Protein AF-A0A559JTB4-F1 (afdb_monomer_lite)

Sequence (120 aa):
MRRVGLIGAYISLLGVCSYLGATLSKYIVGYEVELFYPVGALLIGIGMLMLGIAVFVARWMTGWRRMAPLFVGLYYVAMIPFQIVFFIIPDGEPSPILLGFWSVAWILMGYAIWSSASRS

Organism: NCBI:txid1289167

Structure (mmCIF, N/CA/C/O backbone):
data_AF-A0A559JTB4-F1
#
_entry.id   AF-A0A559JTB4-F1
#
loop_
_atom_site.group_PDB
_atom_site.id
_atom_site.type_symbol
_atom_site.label_atom_id
_atom_site.label_alt_id
_atom_site.label_comp_id
_atom_site.label_asym_id
_atom_site.label_entity_id
_atom_site.label_seq_id
_atom_site.pdbx_PDB_ins_code
_atom_site.Cartn_x
_atom_site.Cartn_y
_atom_site.Cartn_z
_atom_site.occupancy
_atom_site.B_iso_or_equiv
_atom_site.auth_seq_id
_atom_site.auth_comp_id
_atom_site.auth_asym_id
_atom_site.auth_atom_id
_atom_site.pdbx_PDB_model_num
ATOM 1 N N . MET A 1 1 ? -11.709 12.548 9.512 1.00 87.38 1 MET A N 1
ATOM 2 C CA . MET A 1 1 ? -11.072 11.313 8.993 1.00 87.38 1 MET A CA 1
ATOM 3 C C . MET A 1 1 ? -11.633 10.833 7.658 1.00 87.38 1 MET A C 1
ATOM 5 O O . MET A 1 1 ? -10.836 10.541 6.780 1.00 87.38 1 MET A O 1
ATOM 9 N N . ARG A 1 2 ? -12.957 10.840 7.427 1.00 88.06 2 ARG A N 1
ATOM 10 C CA . ARG A 1 2 ? -13.553 10.414 6.139 1.00 88.06 2 ARG A CA 1
ATOM 11 C C . ARG A 1 2 ? -12.961 11.096 4.889 1.00 88.06 2 ARG A C 1
ATOM 13 O O . ARG A 1 2 ? -12.640 10.407 3.931 1.00 88.06 2 ARG A O 1
ATOM 20 N N . ARG A 1 3 ? -12.772 12.425 4.908 1.00 92.38 3 ARG A N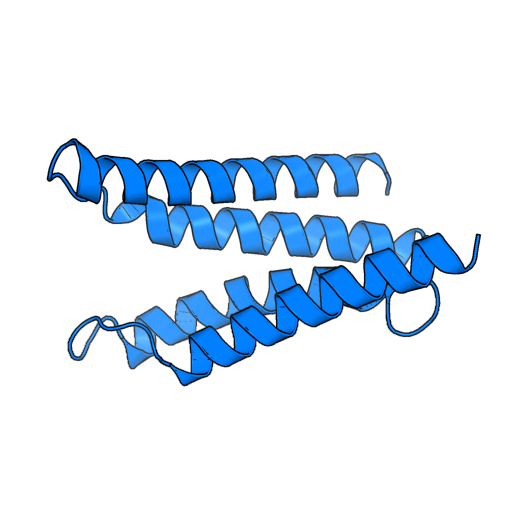 1
ATOM 21 C CA . ARG A 1 3 ? -12.160 13.171 3.784 1.00 92.38 3 ARG A CA 1
ATOM 22 C C . ARG A 1 3 ? -10.712 12.747 3.507 1.00 92.38 3 ARG A C 1
ATOM 24 O O . ARG A 1 3 ? -10.358 12.561 2.354 1.00 92.38 3 ARG A O 1
ATOM 31 N N . VAL A 1 4 ? -9.910 12.542 4.556 1.00 92.56 4 VAL A N 1
ATOM 32 C CA . VAL A 1 4 ? -8.510 12.090 4.440 1.00 92.56 4 VAL A CA 1
ATOM 33 C C . VAL A 1 4 ? -8.439 10.705 3.801 1.00 92.56 4 VAL A C 1
ATOM 35 O O . VAL A 1 4 ? -7.646 10.501 2.890 1.00 92.56 4 VAL A O 1
ATOM 38 N N . GLY A 1 5 ? -9.313 9.785 4.222 1.00 92.00 5 GLY A N 1
ATOM 39 C CA . GLY A 1 5 ? -9.391 8.451 3.626 1.00 92.00 5 GLY A CA 1
ATOM 40 C C . GLY A 1 5 ? -9.770 8.483 2.144 1.00 92.00 5 GLY A C 1
ATOM 41 O O . GLY A 1 5 ? -9.144 7.798 1.345 1.00 92.00 5 GLY A O 1
ATOM 42 N N . LEU A 1 6 ? -10.737 9.325 1.760 1.00 94.69 6 LEU A N 1
ATOM 43 C CA . LEU A 1 6 ? -11.122 9.499 0.352 1.00 94.69 6 LEU A CA 1
ATOM 44 C C . LEU A 1 6 ? -9.987 10.082 -0.495 1.00 94.69 6 LEU A C 1
ATOM 46 O O . LEU A 1 6 ? -9.715 9.571 -1.574 1.00 94.69 6 LEU A O 1
ATOM 50 N N . ILE A 1 7 ? -9.306 11.119 -0.000 1.00 96.56 7 ILE A N 1
ATOM 51 C CA . ILE A 1 7 ? -8.140 11.695 -0.682 1.00 96.56 7 ILE A CA 1
ATOM 52 C C . ILE A 1 7 ? -7.057 10.627 -0.855 1.00 96.56 7 ILE A C 1
ATOM 54 O O . ILE A 1 7 ? -6.555 10.453 -1.960 1.00 96.56 7 ILE A O 1
ATOM 58 N N . GLY A 1 8 ? -6.752 9.869 0.204 1.00 94.88 8 GLY A N 1
ATOM 59 C CA . GLY A 1 8 ? -5.797 8.764 0.144 1.00 94.88 8 GLY A CA 1
ATOM 60 C C . GLY A 1 8 ? -6.163 7.731 -0.924 1.00 94.88 8 GLY A C 1
ATOM 61 O O . GLY A 1 8 ? -5.325 7.382 -1.747 1.00 94.88 8 GLY A O 1
ATOM 62 N N . ALA A 1 9 ? -7.433 7.322 -0.987 1.00 94.56 9 ALA A N 1
ATOM 63 C CA . ALA A 1 9 ? -7.918 6.392 -2.004 1.00 94.56 9 ALA A CA 1
ATOM 64 C C . ALA A 1 9 ? -7.756 6.931 -3.438 1.00 94.56 9 ALA A C 1
ATOM 66 O O . ALA A 1 9 ? -7.316 6.192 -4.316 1.00 94.56 9 ALA A O 1
ATOM 67 N N . TYR A 1 10 ? -8.056 8.213 -3.681 1.00 97.44 10 TYR A N 1
ATOM 68 C CA . TYR A 1 10 ? -7.853 8.826 -5.000 1.00 97.44 10 TYR A CA 1
ATOM 69 C C . TYR A 1 10 ? -6.375 8.913 -5.384 1.00 97.44 10 TYR A C 1
ATOM 71 O O . TYR A 1 10 ? -6.030 8.624 -6.526 1.00 97.44 10 TYR A O 1
ATOM 79 N N . ILE A 1 11 ? -5.494 9.257 -4.442 1.00 96.62 11 ILE A N 1
ATOM 80 C CA . ILE A 1 11 ? -4.044 9.268 -4.676 1.00 96.62 11 ILE A CA 1
ATOM 81 C C . ILE A 1 11 ? -3.561 7.855 -5.029 1.00 96.62 11 ILE A C 1
ATOM 83 O O . ILE A 1 11 ? -2.840 7.682 -6.010 1.00 96.62 11 ILE A O 1
ATOM 87 N N . SER A 1 12 ? -4.006 6.831 -4.295 1.00 94.94 12 SER A N 1
ATOM 88 C CA . SER A 1 12 ? -3.669 5.442 -4.618 1.00 94.94 12 SER A CA 1
ATOM 89 C C . SER A 1 12 ? -4.176 5.028 -5.997 1.00 94.94 12 SER A C 1
ATOM 91 O O . SER A 1 12 ? -3.444 4.372 -6.735 1.00 94.94 12 SER A O 1
ATOM 93 N N . LEU A 1 13 ? -5.389 5.440 -6.374 1.00 96.12 13 LEU A N 1
ATOM 94 C CA . LEU A 1 13 ? -5.952 5.166 -7.696 1.00 96.12 13 LEU A CA 1
ATOM 95 C C . LEU A 1 13 ? -5.120 5.810 -8.812 1.00 96.12 13 LEU A C 1
ATOM 97 O O . LEU A 1 13 ? -4.820 5.147 -9.800 1.00 96.12 13 LEU A O 1
ATOM 101 N N . LEU A 1 14 ? -4.691 7.063 -8.638 1.00 96.62 14 LEU A N 1
ATOM 102 C CA . LEU A 1 14 ? -3.778 7.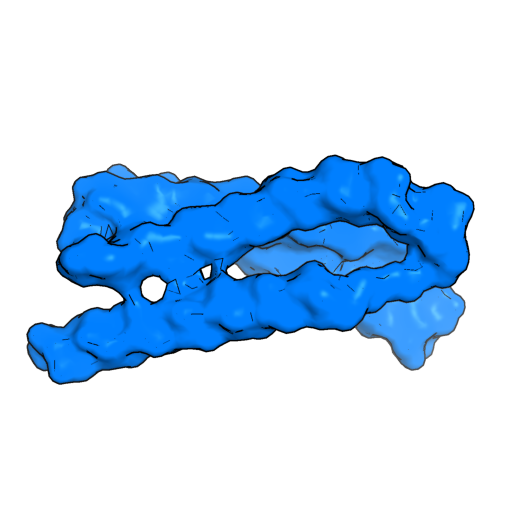723 -9.577 1.00 96.62 14 LEU A CA 1
ATOM 103 C C . LEU A 1 14 ? -2.463 6.950 -9.720 1.00 96.62 14 LEU A C 1
ATOM 105 O O . LEU A 1 14 ? -1.963 6.788 -10.832 1.00 96.62 14 LEU A O 1
ATOM 109 N N . GLY A 1 15 ? -1.933 6.417 -8.618 1.00 94.25 15 GLY A N 1
ATOM 110 C CA . GLY A 1 15 ? -0.742 5.574 -8.653 1.00 94.25 15 GLY A CA 1
ATOM 111 C C . GLY A 1 15 ? -0.939 4.270 -9.433 1.00 94.25 15 GLY A C 1
ATOM 112 O O . GLY A 1 15 ? -0.070 3.889 -10.217 1.00 94.25 15 GLY A O 1
ATOM 113 N N . VAL A 1 16 ? -2.101 3.622 -9.298 1.00 92.88 16 VAL A N 1
ATOM 114 C CA . VAL A 1 16 ? -2.467 2.444 -10.108 1.00 92.88 16 VAL A CA 1
ATOM 115 C C . VAL A 1 16 ? -2.575 2.809 -11.588 1.00 92.88 16 VAL A C 1
ATOM 117 O O . VAL A 1 16 ? -2.025 2.101 -12.430 1.00 92.88 16 VAL A O 1
ATOM 120 N N . CYS A 1 17 ? -3.221 3.928 -11.921 1.00 95.38 17 CYS A N 1
ATOM 121 C CA . CYS A 1 17 ? -3.300 4.413 -13.299 1.00 95.38 17 CYS A CA 1
ATOM 122 C C . CYS A 1 17 ? -1.912 4.695 -13.892 1.00 95.38 17 CYS A C 1
ATOM 124 O O . CYS A 1 17 ? -1.686 4.393 -15.059 1.00 95.38 17 CYS A O 1
ATOM 126 N N . SER A 1 18 ? -0.972 5.211 -13.094 1.00 92.88 18 SER A N 1
ATOM 127 C CA . SER A 1 18 ? 0.426 5.401 -13.503 1.00 92.88 18 SER A CA 1
ATOM 128 C C . SER A 1 18 ? 1.096 4.068 -13.862 1.00 92.88 18 SER A C 1
ATOM 130 O O . SER A 1 18 ? 1.654 3.935 -14.950 1.00 92.88 18 SER A O 1
ATOM 132 N N . TYR A 1 19 ? 0.965 3.046 -13.005 1.00 88.00 19 TYR A N 1
ATOM 133 C CA . TYR A 1 19 ? 1.467 1.687 -13.272 1.00 88.00 19 TYR A CA 1
ATOM 134 C C . TYR A 1 19 ? 0.876 1.082 -14.547 1.00 88.00 19 TYR A C 1
ATOM 136 O O . TYR A 1 19 ? 1.599 0.526 -15.377 1.00 88.00 19 TYR A O 1
ATOM 144 N N . LEU A 1 20 ? -0.444 1.197 -14.708 1.00 91.19 20 LEU A N 1
ATOM 145 C CA . LEU A 1 20 ? -1.141 0.713 -15.895 1.00 91.19 20 LEU A CA 1
ATOM 146 C C . LEU A 1 20 ? -0.671 1.456 -17.144 1.00 91.19 20 LEU A C 1
ATOM 148 O O . LEU A 1 20 ? -0.389 0.814 -18.147 1.00 91.19 20 LEU A O 1
ATOM 152 N N . GLY A 1 21 ? -0.513 2.778 -17.077 1.00 90.88 21 GLY A N 1
ATOM 153 C CA . GLY A 1 21 ? 0.018 3.582 -18.175 1.00 90.88 21 GLY A CA 1
ATOM 154 C C . GLY A 1 21 ? 1.415 3.134 -18.605 1.00 90.88 21 GLY A C 1
ATOM 155 O O . GLY A 1 21 ? 1.643 2.924 -19.794 1.00 90.88 21 GLY A O 1
ATOM 156 N N . ALA A 1 22 ? 2.321 2.905 -17.649 1.00 87.94 22 ALA A N 1
ATOM 157 C CA . ALA A 1 22 ? 3.669 2.399 -17.924 1.00 87.94 22 ALA A CA 1
ATOM 158 C C . ALA A 1 22 ? 3.634 1.025 -18.611 1.00 87.94 22 ALA A C 1
ATOM 160 O O . ALA A 1 22 ? 4.290 0.803 -19.629 1.00 87.94 22 ALA A O 1
ATOM 161 N N . THR A 1 23 ? 2.810 0.125 -18.071 1.00 88.00 23 THR A N 1
ATOM 162 C CA . THR A 1 23 ? 2.655 -1.250 -18.558 1.00 88.00 23 THR A CA 1
ATOM 163 C C . THR A 1 23 ? 2.085 -1.261 -19.976 1.00 88.00 23 THR A C 1
ATOM 165 O O . THR A 1 23 ? 2.648 -1.881 -20.875 1.00 88.00 23 THR A O 1
ATOM 168 N N . LEU A 1 24 ? 0.990 -0.535 -20.205 1.00 91.56 24 LEU A N 1
ATOM 169 C CA . LEU A 1 24 ? 0.344 -0.446 -21.512 1.00 91.56 24 LEU A CA 1
ATOM 170 C C . LEU A 1 24 ? 1.266 0.213 -22.541 1.00 91.56 24 LEU A C 1
ATOM 172 O O . LEU A 1 24 ? 1.358 -0.281 -23.658 1.00 91.56 24 LEU A O 1
ATOM 176 N N . SER A 1 25 ? 2.000 1.266 -22.173 1.00 90.38 25 SER A N 1
ATOM 177 C CA . SER A 1 25 ? 2.981 1.892 -23.067 1.00 90.38 25 SER A CA 1
ATOM 178 C C . SER A 1 25 ? 4.063 0.898 -23.500 1.00 90.38 25 SER A C 1
ATOM 180 O O . SER A 1 25 ? 4.347 0.773 -24.692 1.00 90.38 25 SER A O 1
ATOM 182 N N . LYS A 1 26 ? 4.605 0.119 -22.555 1.00 88.75 26 LYS A N 1
ATOM 183 C CA . LYS A 1 26 ? 5.629 -0.891 -22.844 1.00 88.75 26 LYS A CA 1
ATOM 184 C C . LYS A 1 26 ? 5.119 -1.972 -23.796 1.00 88.75 26 LYS A C 1
ATOM 186 O O . LYS A 1 26 ? 5.781 -2.265 -24.785 1.00 88.75 26 LYS A O 1
ATOM 191 N N . TYR A 1 27 ? 3.949 -2.547 -23.520 1.00 90.62 27 TYR A N 1
ATOM 192 C CA . TYR A 1 27 ? 3.453 -3.708 -24.269 1.00 90.62 27 TYR A CA 1
ATOM 193 C C . TYR A 1 27 ? 2.679 -3.368 -25.548 1.00 90.62 27 TYR A C 1
ATOM 195 O O . TYR A 1 27 ? 2.653 -4.186 -26.462 1.00 90.62 27 TYR A O 1
ATOM 203 N N . ILE A 1 28 ? 2.041 -2.197 -25.629 1.00 92.94 28 ILE A N 1
ATOM 204 C CA . ILE A 1 28 ? 1.233 -1.797 -26.795 1.00 92.94 28 ILE A CA 1
ATOM 205 C C . ILE A 1 28 ? 2.039 -0.911 -27.742 1.00 92.94 28 ILE A C 1
ATOM 207 O O . ILE A 1 28 ? 1.995 -1.106 -28.953 1.00 92.94 28 ILE A O 1
ATOM 211 N N . VAL A 1 29 ? 2.755 0.075 -27.197 1.00 91.31 29 VAL A N 1
ATOM 212 C CA . VAL A 1 29 ? 3.482 1.080 -27.991 1.00 91.31 29 VAL A CA 1
ATOM 213 C C . VAL A 1 29 ? 4.942 0.670 -28.206 1.00 91.31 29 VAL A C 1
ATOM 215 O O . VAL A 1 29 ? 5.579 1.142 -29.143 1.00 91.31 29 VAL A O 1
ATOM 218 N N . GLY A 1 30 ? 5.481 -0.218 -27.365 1.00 89.12 30 GLY A N 1
ATOM 219 C CA . GLY A 1 30 ? 6.900 -0.581 -27.385 1.00 89.12 30 GLY A CA 1
ATOM 220 C C . GLY A 1 30 ? 7.803 0.492 -26.770 1.00 89.12 30 GLY A C 1
ATOM 221 O O . GLY A 1 30 ? 9.009 0.476 -26.996 1.00 89.12 30 GLY A O 1
ATOM 222 N N . TYR A 1 31 ? 7.231 1.434 -26.010 1.00 84.12 31 TYR A N 1
ATOM 223 C CA . TYR A 1 31 ? 7.961 2.517 -25.353 1.00 84.12 31 TYR A CA 1
ATOM 224 C C . TYR A 1 31 ? 7.792 2.433 -23.838 1.00 84.12 31 TYR A C 1
ATOM 226 O O . TYR A 1 31 ? 6.670 2.418 -23.330 1.00 84.12 31 TYR A O 1
ATOM 234 N N . GLU A 1 32 ? 8.899 2.396 -23.102 1.00 79.50 32 GLU A N 1
ATOM 235 C CA . GLU A 1 32 ? 8.881 2.307 -21.645 1.00 79.50 32 GLU A CA 1
ATOM 236 C C . GLU A 1 32 ? 8.958 3.701 -21.013 1.00 79.50 32 GLU A C 1
ATOM 238 O O . GLU A 1 32 ? 9.950 4.413 -21.137 1.00 79.50 32 GLU A O 1
ATOM 243 N N . VAL A 1 33 ? 7.890 4.097 -20.314 1.00 84.69 33 VAL A N 1
ATOM 244 C CA . VAL A 1 33 ? 7.864 5.345 -19.539 1.00 84.69 33 VAL A CA 1
ATOM 245 C C . VAL A 1 33 ? 8.405 5.055 -18.140 1.00 84.69 33 VAL A C 1
ATOM 247 O O . VAL A 1 33 ? 7.643 4.885 -17.189 1.00 84.69 33 VAL A O 1
ATOM 250 N N . GLU A 1 34 ? 9.729 4.964 -18.017 1.00 78.62 34 GLU A N 1
ATOM 251 C CA . GLU A 1 34 ? 10.420 4.485 -16.806 1.00 78.62 34 GLU A CA 1
ATOM 252 C C . GLU A 1 34 ? 9.979 5.197 -15.518 1.00 78.62 34 GLU A C 1
ATOM 254 O O . GLU A 1 34 ? 9.825 4.565 -14.475 1.00 78.62 34 GLU A O 1
ATOM 259 N N . LEU A 1 35 ? 9.687 6.501 -15.591 1.00 84.00 35 LEU A N 1
ATOM 260 C CA . LEU A 1 35 ? 9.266 7.313 -14.443 1.00 84.00 35 LEU A CA 1
ATOM 261 C C . LEU A 1 35 ? 7.877 6.954 -13.890 1.00 84.00 35 LEU A C 1
ATOM 263 O O . LEU A 1 35 ? 7.588 7.252 -12.731 1.00 84.00 35 LEU A O 1
ATOM 267 N N . PHE A 1 36 ? 7.003 6.317 -14.669 1.00 86.25 36 PHE A N 1
ATOM 268 C CA . PHE A 1 36 ? 5.629 6.046 -14.232 1.00 86.25 36 PHE A CA 1
ATOM 269 C C . PHE A 1 36 ? 5.547 4.932 -13.179 1.00 86.25 36 PHE A C 1
ATOM 271 O O . PHE A 1 36 ? 4.641 4.960 -12.342 1.00 86.25 36 PHE A O 1
ATOM 278 N N . TYR A 1 37 ? 6.494 3.990 -13.164 1.00 84.19 37 TYR A N 1
ATOM 279 C CA . TYR A 1 37 ? 6.577 2.941 -12.144 1.00 84.19 37 TYR A CA 1
ATOM 280 C C . TYR A 1 37 ? 6.912 3.485 -10.740 1.00 84.19 37 TYR A C 1
ATOM 282 O O . TYR A 1 37 ? 6.114 3.272 -9.819 1.00 84.19 37 TYR A O 1
ATOM 290 N N . PRO A 1 38 ? 8.020 4.230 -10.530 1.00 84.50 38 PRO A N 1
ATOM 291 C CA . PRO A 1 38 ? 8.360 4.772 -9.215 1.00 84.50 38 PRO A CA 1
ATOM 292 C C . PRO A 1 38 ? 7.363 5.841 -8.751 1.00 84.50 38 PRO A C 1
ATOM 294 O O . PRO A 1 38 ? 6.999 5.868 -7.575 1.00 84.50 38 PRO A O 1
ATOM 297 N N . VAL A 1 39 ? 6.852 6.682 -9.661 1.00 88.50 39 VAL A N 1
ATOM 298 C CA . VAL A 1 39 ? 5.791 7.651 -9.332 1.00 88.50 39 VAL A CA 1
ATOM 299 C C . VAL A 1 39 ? 4.513 6.924 -8.914 1.00 88.50 39 VAL A C 1
ATOM 301 O O . VAL A 1 39 ? 3.914 7.269 -7.895 1.00 88.50 39 VAL A O 1
ATOM 304 N N . GLY A 1 40 ? 4.127 5.873 -9.641 1.00 90.38 40 GLY A N 1
ATOM 305 C CA . GLY A 1 40 ? 2.990 5.030 -9.286 1.00 90.38 40 GLY A CA 1
ATOM 306 C C . GLY A 1 40 ? 3.139 4.409 -7.898 1.00 90.38 40 GLY A C 1
ATOM 307 O O . GLY A 1 40 ? 2.214 4.479 -7.089 1.00 90.38 40 GLY A O 1
ATOM 308 N N . ALA A 1 41 ? 4.320 3.869 -7.585 1.00 88.19 41 ALA A N 1
ATOM 309 C CA . ALA A 1 41 ? 4.632 3.281 -6.283 1.00 88.19 41 ALA A CA 1
ATOM 310 C C . ALA A 1 41 ? 4.523 4.300 -5.142 1.00 88.19 41 ALA A C 1
ATOM 312 O O . ALA A 1 41 ? 3.896 4.010 -4.122 1.00 88.19 41 ALA A O 1
ATOM 313 N N . LEU A 1 42 ? 5.080 5.502 -5.327 1.00 90.81 42 LEU A N 1
ATOM 314 C CA . LEU A 1 42 ? 4.996 6.595 -4.354 1.00 90.81 42 LEU A CA 1
ATOM 315 C C . LEU A 1 42 ? 3.546 6.994 -4.078 1.00 90.81 42 LEU A C 1
ATOM 317 O O . LEU A 1 42 ? 3.141 7.096 -2.919 1.00 90.81 42 LEU A O 1
ATOM 321 N N . LEU A 1 43 ? 2.754 7.187 -5.135 1.00 94.44 43 LEU A N 1
ATOM 322 C CA . LEU A 1 43 ? 1.345 7.558 -5.021 1.00 94.44 43 LEU A CA 1
ATOM 323 C C . LEU A 1 43 ? 0.539 6.467 -4.304 1.00 94.44 43 LEU A C 1
ATOM 325 O O . LEU A 1 43 ? -0.218 6.770 -3.380 1.00 94.44 43 LEU A O 1
ATOM 329 N N . ILE A 1 44 ? 0.741 5.191 -4.649 1.00 93.62 44 ILE A N 1
ATOM 330 C CA . ILE A 1 44 ? 0.091 4.083 -3.937 1.00 93.62 44 ILE A CA 1
ATOM 331 C C . ILE A 1 44 ? 0.500 4.087 -2.463 1.00 93.62 44 ILE A C 1
ATOM 333 O O . ILE A 1 44 ? -0.381 4.056 -1.604 1.00 93.62 44 ILE A O 1
ATOM 337 N N . GLY A 1 45 ? 1.797 4.181 -2.162 1.00 93.38 45 GLY A N 1
ATOM 338 C CA . GLY A 1 45 ? 2.313 4.192 -0.794 1.00 93.38 45 GLY A CA 1
ATOM 339 C C . GLY A 1 45 ? 1.712 5.306 0.059 1.00 93.38 45 GLY A C 1
ATOM 340 O O . GLY A 1 45 ? 1.119 5.036 1.105 1.00 93.38 45 GLY A O 1
ATOM 341 N N . ILE A 1 46 ? 1.791 6.552 -0.413 1.00 94.19 46 ILE A N 1
ATOM 342 C CA . ILE A 1 46 ? 1.253 7.726 0.289 1.00 94.19 46 ILE A CA 1
ATOM 343 C C . ILE A 1 46 ? -0.263 7.606 0.460 1.00 94.19 46 ILE A C 1
ATOM 345 O O . ILE A 1 46 ? -0.779 7.779 1.567 1.00 94.19 46 ILE A O 1
ATOM 349 N N . GLY A 1 47 ? -0.982 7.271 -0.612 1.00 95.62 47 GLY A N 1
ATOM 350 C CA . GLY A 1 47 ? -2.436 7.161 -0.575 1.00 95.62 47 GLY A CA 1
ATOM 351 C C . GLY A 1 47 ? -2.922 6.071 0.386 1.00 95.62 47 GLY A C 1
ATOM 352 O O . GLY A 1 47 ? -3.841 6.308 1.175 1.00 95.62 47 GLY A O 1
ATOM 353 N N . MET A 1 48 ? -2.246 4.918 0.415 1.00 94.81 48 MET A N 1
ATOM 354 C CA . MET A 1 48 ? -2.588 3.801 1.301 1.00 94.81 48 MET A CA 1
ATOM 355 C C . MET A 1 48 ? -2.220 4.083 2.756 1.00 94.81 48 MET A C 1
ATOM 357 O O . MET A 1 48 ? -2.969 3.691 3.650 1.00 94.81 48 MET A O 1
ATOM 361 N N . LEU A 1 49 ? -1.135 4.819 3.019 1.00 95.00 49 LEU A N 1
ATOM 362 C CA . LEU A 1 49 ? -0.836 5.311 4.366 1.00 95.00 49 LEU A CA 1
ATOM 363 C C . LEU A 1 49 ? -1.924 6.270 4.853 1.00 95.00 49 LEU A C 1
ATOM 365 O O . LEU A 1 49 ? -2.446 6.090 5.951 1.00 95.00 49 LEU A O 1
ATOM 369 N N . MET A 1 50 ? -2.328 7.245 4.036 1.00 95.31 50 MET A N 1
ATOM 370 C CA . MET A 1 50 ? -3.409 8.174 4.386 1.00 95.31 50 MET A CA 1
ATOM 371 C C . MET A 1 50 ?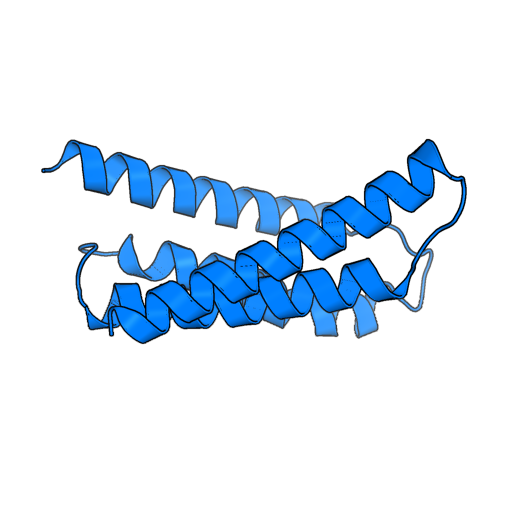 -4.732 7.442 4.637 1.00 95.31 50 MET A C 1
ATOM 373 O O . MET A 1 50 ? -5.411 7.707 5.634 1.00 95.31 50 MET A O 1
ATOM 377 N N . LEU A 1 51 ? -5.085 6.497 3.762 1.00 93.69 51 LEU A N 1
ATOM 378 C CA . LEU A 1 51 ? -6.274 5.662 3.907 1.00 93.69 51 LEU A CA 1
ATOM 379 C C . LEU A 1 51 ? -6.199 4.804 5.175 1.00 93.69 51 LEU A C 1
ATOM 381 O O . LEU A 1 51 ? -7.153 4.770 5.950 1.00 93.69 51 LEU A O 1
ATOM 385 N N . GLY A 1 52 ? -5.061 4.162 5.427 1.00 91.50 52 GLY A N 1
ATOM 386 C CA . GLY A 1 52 ? -4.823 3.344 6.610 1.00 91.50 52 GLY A CA 1
ATOM 387 C C . GLY A 1 52 ? -4.904 4.139 7.904 1.00 91.50 52 GLY A C 1
ATOM 388 O O . GLY A 1 52 ? -5.583 3.706 8.831 1.00 91.50 52 GLY A O 1
ATOM 389 N N . ILE A 1 53 ? -4.308 5.333 7.956 1.00 93.00 53 ILE A N 1
ATOM 390 C CA . ILE A 1 53 ? -4.422 6.240 9.106 1.00 93.00 53 ILE A CA 1
ATOM 391 C C . ILE A 1 53 ? -5.893 6.605 9.325 1.00 93.00 53 ILE A C 1
ATOM 393 O O . ILE A 1 53 ? -6.390 6.534 10.449 1.00 93.00 53 ILE A O 1
ATOM 397 N N . ALA A 1 54 ? -6.623 6.946 8.261 1.00 92.38 54 ALA A N 1
ATOM 398 C CA . ALA A 1 54 ? -8.036 7.287 8.365 1.00 92.38 54 ALA A CA 1
ATOM 399 C C . ALA A 1 54 ? -8.883 6.114 8.890 1.00 92.38 54 ALA A C 1
ATOM 401 O O . ALA A 1 54 ? -9.699 6.327 9.788 1.00 92.38 54 ALA A O 1
ATOM 402 N N . VAL A 1 55 ? -8.666 4.891 8.390 1.00 90.25 55 VAL A N 1
ATOM 403 C CA . VAL A 1 55 ? -9.341 3.664 8.854 1.00 90.25 55 VAL A CA 1
ATOM 404 C C . VAL A 1 55 ? -8.988 3.361 10.312 1.00 90.25 55 VAL A C 1
ATOM 406 O O . VAL A 1 55 ? -9.875 3.046 11.111 1.00 90.25 55 VAL A O 1
ATOM 409 N N . PHE A 1 56 ? -7.713 3.499 10.677 1.00 89.62 56 PHE A N 1
ATOM 410 C CA . PHE A 1 56 ? -7.214 3.259 12.027 1.00 89.62 56 PHE A CA 1
ATOM 411 C C . PHE A 1 56 ? -7.843 4.211 13.046 1.00 89.62 56 PHE A C 1
ATOM 413 O O . PHE A 1 56 ? -8.358 3.766 14.075 1.00 89.62 56 PHE A O 1
ATOM 420 N N . VAL A 1 57 ? -7.848 5.513 12.746 1.00 90.19 57 VAL A N 1
ATOM 421 C CA . VAL A 1 57 ? -8.377 6.546 13.648 1.00 90.19 57 VAL A CA 1
ATOM 422 C C . VAL A 1 57 ? -9.901 6.509 13.708 1.00 90.19 57 VAL A C 1
ATOM 424 O O . VAL A 1 57 ? -10.472 6.657 14.785 1.00 90.19 57 VAL A O 1
ATOM 427 N N . ALA A 1 58 ? -10.574 6.270 12.580 1.00 88.25 58 ALA A N 1
ATOM 428 C CA . ALA A 1 58 ? -12.032 6.195 12.542 1.00 88.25 58 ALA A CA 1
ATOM 429 C C . ALA A 1 58 ? -12.595 4.908 13.172 1.00 88.25 58 ALA A C 1
ATOM 431 O O . ALA A 1 58 ? -13.808 4.805 13.340 1.00 88.25 58 ALA A O 1
ATOM 432 N N . ARG A 1 59 ? -11.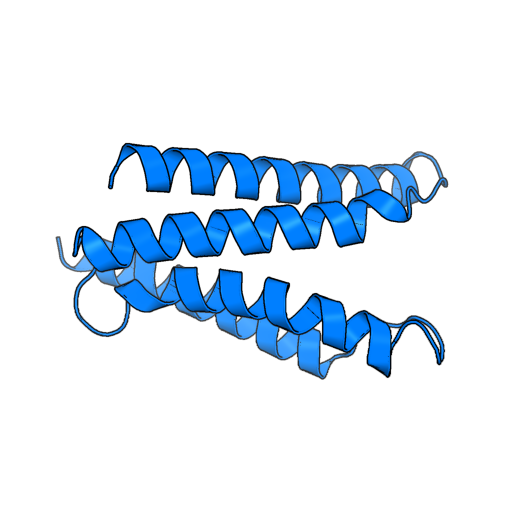732 3.938 13.520 1.00 85.19 59 ARG A N 1
ATOM 433 C CA . ARG A 1 59 ? -12.096 2.633 14.102 1.00 85.19 59 ARG A CA 1
ATOM 434 C C . ARG A 1 59 ? -13.156 1.878 13.288 1.00 85.19 59 ARG A C 1
ATOM 436 O O . ARG A 1 59 ? -13.912 1.088 13.842 1.00 85.19 59 ARG A O 1
ATOM 443 N N . TRP A 1 60 ? -13.192 2.100 11.972 1.00 80.12 60 TRP A N 1
ATOM 444 C CA . TRP A 1 60 ? -14.130 1.428 11.063 1.00 80.12 60 TRP A CA 1
ATOM 445 C C . TRP A 1 60 ? -13.872 -0.074 10.967 1.00 80.12 60 TRP A C 1
ATOM 447 O O . TRP A 1 60 ? -14.788 -0.851 10.728 1.00 80.12 60 TRP A O 1
ATOM 457 N N . MET A 1 61 ? -12.622 -0.479 11.184 1.00 83.00 61 MET A N 1
ATOM 458 C CA . MET A 1 61 ? -12.228 -1.871 11.339 1.00 83.00 61 MET A CA 1
ATOM 459 C C . MET A 1 61 ? -11.777 -2.118 12.779 1.00 83.00 61 MET A C 1
ATOM 461 O O . MET A 1 61 ? -11.102 -1.285 13.392 1.00 83.00 61 MET A O 1
ATOM 465 N N . THR A 1 62 ? -12.124 -3.284 13.320 1.00 84.69 62 THR A N 1
ATOM 466 C CA . THR A 1 62 ? -11.757 -3.693 14.681 1.00 84.69 62 THR A CA 1
ATOM 467 C C . THR A 1 62 ? -10.552 -4.634 14.689 1.00 84.69 62 THR A C 1
ATOM 469 O O . THR A 1 62 ? -10.261 -5.331 13.713 1.00 84.69 62 THR A O 1
ATOM 472 N N . GLY A 1 63 ? -9.826 -4.650 15.810 1.00 87.00 63 GLY A N 1
ATOM 473 C CA . GLY A 1 63 ? -8.664 -5.518 16.007 1.00 87.00 63 GLY A CA 1
ATOM 474 C C . GLY A 1 63 ? -7.482 -5.159 15.104 1.00 87.00 63 GLY A C 1
ATOM 475 O O . GLY A 1 63 ? -7.164 -3.985 14.921 1.00 87.00 63 GLY A O 1
ATOM 476 N N . TRP A 1 64 ? -6.821 -6.177 14.553 1.00 87.44 64 TRP A N 1
ATOM 477 C CA . TRP A 1 64 ? -5.659 -6.021 13.671 1.00 87.44 64 TRP A CA 1
ATOM 478 C C . TRP A 1 64 ? -6.029 -5.532 12.260 1.00 87.44 64 TRP A C 1
ATOM 480 O O . TRP A 1 64 ? -5.204 -4.932 11.577 1.00 87.44 64 TRP A O 1
ATOM 490 N N . ARG A 1 65 ? -7.285 -5.723 11.827 1.00 88.00 65 ARG A N 1
ATOM 491 C CA . ARG A 1 65 ? -7.756 -5.450 10.453 1.00 88.00 65 ARG A CA 1
ATOM 492 C C . ARG A 1 65 ? -7.563 -3.998 10.026 1.00 88.00 65 ARG A C 1
ATOM 494 O O . ARG A 1 65 ? -7.211 -3.726 8.885 1.00 88.00 65 ARG A O 1
ATOM 501 N N . ARG A 1 66 ? -7.704 -3.063 10.969 1.00 87.69 66 ARG A N 1
ATOM 502 C CA . ARG A 1 66 ? -7.472 -1.625 10.742 1.00 87.69 66 ARG A CA 1
ATOM 503 C C . ARG A 1 66 ? -6.035 -1.272 10.353 1.00 87.69 66 ARG A C 1
ATOM 505 O O . ARG A 1 66 ? -5.804 -0.173 9.868 1.00 87.69 66 ARG A O 1
ATOM 512 N N . MET A 1 67 ? -5.078 -2.171 10.588 1.00 88.06 67 MET A N 1
ATOM 513 C CA . MET A 1 67 ? -3.679 -1.983 10.201 1.00 88.06 67 MET A CA 1
ATOM 514 C C . MET A 1 67 ? -3.398 -2.470 8.778 1.00 88.06 67 MET A C 1
ATOM 516 O O . MET A 1 67 ? -2.361 -2.128 8.224 1.00 88.06 67 MET A O 1
ATOM 520 N N . ALA A 1 68 ? -4.303 -3.231 8.156 1.00 89.44 68 ALA A N 1
ATOM 521 C CA . ALA A 1 68 ? -4.054 -3.810 6.839 1.00 89.44 68 ALA A CA 1
ATOM 522 C C . ALA A 1 68 ? -3.727 -2.764 5.750 1.00 89.44 68 ALA A C 1
ATOM 524 O O . ALA A 1 68 ? -2.727 -2.947 5.058 1.00 89.44 68 ALA A O 1
ATOM 525 N N . PRO A 1 69 ? -4.446 -1.626 5.630 1.00 86.19 69 PRO A N 1
ATOM 526 C CA . PRO A 1 69 ? -4.089 -0.622 4.628 1.00 86.19 69 PRO A CA 1
ATOM 527 C C . PRO A 1 69 ? -2.761 0.088 4.953 1.00 86.19 69 PRO A C 1
ATOM 529 O O . PRO A 1 69 ? -2.032 0.469 4.041 1.00 86.19 69 PRO A O 1
ATOM 532 N N . LEU A 1 70 ? -2.404 0.208 6.243 1.00 90.25 70 LEU A N 1
ATOM 533 C CA . LEU A 1 70 ? -1.103 0.742 6.664 1.00 90.25 70 LEU A CA 1
ATOM 534 C C . LEU A 1 70 ? 0.043 -0.168 6.221 1.00 90.25 70 LEU A C 1
ATOM 536 O O . LEU A 1 70 ? 1.061 0.341 5.769 1.00 90.25 70 LEU A O 1
ATOM 540 N N . PHE A 1 71 ? -0.123 -1.492 6.307 1.00 90.94 71 PHE A N 1
ATOM 541 C CA . PHE A 1 71 ? 0.892 -2.437 5.836 1.00 90.94 71 PHE A CA 1
ATOM 542 C C . PHE A 1 71 ? 1.123 -2.335 4.329 1.00 90.94 71 PHE A C 1
ATOM 544 O O . PHE A 1 71 ? 2.273 -2.358 3.900 1.00 90.94 71 PHE A O 1
ATOM 551 N N . VAL A 1 72 ? 0.064 -2.151 3.531 1.00 90.69 72 VAL A N 1
ATOM 552 C CA . VAL A 1 72 ? 0.215 -1.927 2.084 1.00 90.69 72 VAL A CA 1
ATOM 553 C C . VAL A 1 72 ? 0.972 -0.626 1.813 1.00 90.69 72 VAL A C 1
ATOM 555 O O . VAL A 1 72 ? 1.918 -0.617 1.030 1.00 90.69 72 VAL A O 1
ATOM 5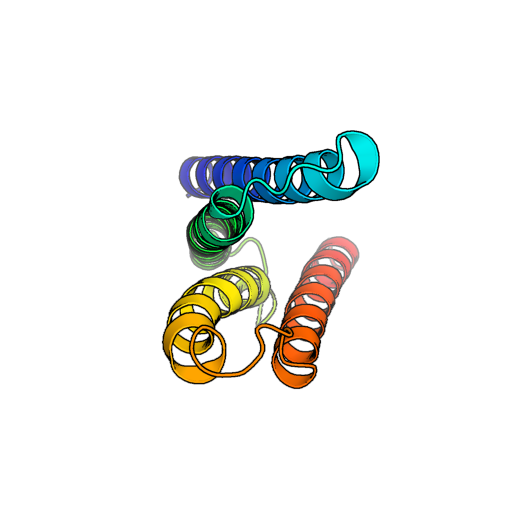58 N N . GLY A 1 73 ? 0.599 0.469 2.481 1.00 88.81 73 GLY A N 1
ATOM 559 C CA . GLY A 1 73 ? 1.298 1.746 2.328 1.00 88.81 73 GLY A CA 1
ATOM 560 C C . GLY A 1 73 ? 2.769 1.672 2.747 1.00 88.81 73 GLY A C 1
ATOM 561 O O . GLY A 1 73 ? 3.648 2.138 2.023 1.00 88.81 73 GLY A O 1
ATOM 562 N N . LEU A 1 74 ? 3.044 1.024 3.881 1.00 90.06 74 LEU A N 1
ATOM 563 C CA . LEU A 1 74 ? 4.393 0.839 4.407 1.00 90.06 74 LEU A CA 1
ATOM 564 C C . LEU A 1 74 ? 5.252 -0.023 3.482 1.00 90.06 74 LEU A C 1
ATOM 566 O O . LEU A 1 74 ? 6.418 0.308 3.292 1.00 90.06 74 LEU A O 1
ATOM 570 N N . TYR A 1 75 ? 4.682 -1.072 2.876 1.00 89.50 75 TYR A N 1
ATOM 571 C CA . TYR A 1 75 ? 5.374 -1.868 1.865 1.00 89.50 75 TYR A CA 1
ATOM 572 C C . TYR A 1 75 ? 5.914 -0.968 0.750 1.00 89.50 75 TYR A C 1
ATOM 574 O O . TYR A 1 75 ? 7.111 -0.983 0.497 1.00 89.50 75 TYR A O 1
ATOM 582 N N . TYR A 1 76 ? 5.075 -0.132 0.131 1.00 86.44 76 TYR A N 1
ATOM 583 C CA . TYR A 1 76 ? 5.513 0.712 -0.987 1.00 86.44 76 TYR A CA 1
ATOM 584 C C . TYR A 1 76 ? 6.541 1.765 -0.563 1.00 86.44 76 TYR A C 1
ATOM 586 O O . TYR A 1 76 ? 7.528 1.971 -1.265 1.00 86.44 76 TYR A O 1
ATOM 594 N N . VAL A 1 77 ? 6.356 2.402 0.597 1.00 85.94 77 VAL A N 1
ATOM 595 C CA . VAL A 1 77 ? 7.311 3.405 1.098 1.00 85.94 77 VAL A CA 1
ATOM 596 C C . VAL A 1 77 ? 8.660 2.779 1.451 1.00 85.94 77 VAL A C 1
ATOM 598 O O . VAL A 1 77 ? 9.690 3.380 1.167 1.00 85.94 77 VAL A O 1
ATOM 601 N N . ALA A 1 78 ? 8.673 1.580 2.038 1.00 84.12 78 ALA A N 1
ATOM 602 C CA . ALA A 1 78 ? 9.903 0.868 2.376 1.00 84.12 78 ALA A CA 1
ATOM 603 C C . ALA A 1 78 ? 10.575 0.239 1.146 1.00 84.12 78 ALA A C 1
ATOM 605 O O . ALA A 1 78 ? 11.800 0.168 1.084 1.00 84.12 78 ALA A O 1
ATOM 606 N N . MET A 1 79 ? 9.790 -0.195 0.159 1.00 82.31 79 MET A N 1
ATOM 607 C CA . MET A 1 79 ? 10.293 -0.842 -1.049 1.00 82.31 79 MET A CA 1
ATOM 608 C C . MET A 1 79 ? 11.086 0.127 -1.930 1.00 82.31 79 MET A C 1
ATOM 610 O O . MET A 1 79 ? 12.091 -0.282 -2.495 1.00 82.31 79 MET A O 1
ATOM 614 N N . ILE A 1 80 ? 10.703 1.404 -2.009 1.00 77.75 80 ILE A N 1
ATOM 615 C CA . ILE A 1 80 ? 11.388 2.406 -2.845 1.00 77.75 80 ILE A CA 1
ATOM 616 C C . ILE A 1 80 ? 12.881 2.570 -2.502 1.00 77.75 80 ILE A C 1
ATOM 618 O O . ILE A 1 80 ? 13.707 2.366 -3.391 1.00 77.75 80 ILE A O 1
ATOM 622 N N . PRO A 1 81 ? 13.287 2.886 -1.254 1.00 76.31 81 PRO A N 1
ATOM 623 C CA . PRO A 1 81 ? 14.705 2.956 -0.911 1.00 76.31 81 PRO A CA 1
ATOM 624 C C . PRO A 1 81 ? 15.388 1.591 -1.057 1.00 76.31 81 PRO A C 1
ATOM 626 O O . PRO A 1 81 ? 16.547 1.535 -1.451 1.00 76.31 81 PRO A O 1
ATOM 629 N N . PHE A 1 82 ? 14.672 0.489 -0.812 1.00 74.69 82 PHE A N 1
ATOM 630 C CA . PHE A 1 82 ? 15.209 -0.859 -0.996 1.00 74.69 82 PHE A CA 1
ATOM 631 C C . PHE A 1 82 ? 15.516 -1.165 -2.471 1.00 74.69 82 PHE A C 1
ATOM 633 O O . PHE A 1 82 ? 16.567 -1.713 -2.780 1.00 74.69 82 PHE A O 1
ATOM 640 N N . GLN A 1 83 ? 14.651 -0.762 -3.403 1.00 69.00 83 GLN A N 1
ATOM 641 C CA . GLN A 1 83 ? 14.901 -0.880 -4.839 1.00 69.00 83 GLN A CA 1
ATOM 642 C C . GLN A 1 83 ? 16.072 -0.007 -5.282 1.00 69.00 83 GLN A C 1
ATOM 644 O O . GLN A 1 83 ? 16.920 -0.470 -6.039 1.00 69.00 83 GLN A O 1
ATOM 649 N N . ILE A 1 84 ? 16.159 1.225 -4.775 1.00 67.81 84 ILE A N 1
ATOM 650 C CA . ILE A 1 84 ? 17.268 2.129 -5.098 1.00 67.81 84 ILE A CA 1
ATOM 651 C C . ILE A 1 84 ? 18.607 1.540 -4.639 1.00 67.81 84 ILE A C 1
ATOM 653 O O . ILE A 1 84 ? 19.569 1.545 -5.399 1.00 67.81 84 ILE A O 1
ATOM 657 N N . VAL A 1 85 ? 18.666 1.003 -3.419 1.00 67.06 85 VAL A N 1
ATOM 658 C CA . VAL A 1 85 ? 19.906 0.473 -2.833 1.00 67.06 85 VAL A CA 1
ATOM 659 C C . VAL A 1 85 ? 20.304 -0.881 -3.430 1.00 67.06 85 VAL A C 1
ATOM 661 O O . VAL A 1 85 ? 21.490 -1.115 -3.639 1.00 67.06 85 VAL A O 1
ATOM 664 N N . PHE A 1 86 ? 19.343 -1.771 -3.701 1.00 59.34 86 PHE A N 1
ATOM 665 C CA . PHE A 1 86 ? 19.633 -3.168 -4.050 1.00 59.34 86 PHE A CA 1
ATOM 666 C C . PHE A 1 86 ? 19.397 -3.542 -5.521 1.00 59.34 86 PHE A C 1
ATOM 668 O O . PHE A 1 86 ? 19.932 -4.559 -5.944 1.00 59.34 86 PHE A O 1
ATOM 675 N N . PHE A 1 87 ? 18.628 -2.766 -6.299 1.00 56.91 87 PHE A N 1
ATOM 676 C CA . PHE A 1 87 ? 18.158 -3.175 -7.639 1.00 56.91 87 PHE A CA 1
ATOM 677 C C . PHE A 1 87 ? 18.480 -2.201 -8.773 1.00 56.91 87 PHE A C 1
ATOM 679 O O . PHE A 1 87 ? 18.551 -2.623 -9.922 1.00 56.91 87 PHE A O 1
ATOM 686 N N . ILE A 1 88 ? 18.727 -0.920 -8.483 1.00 55.31 88 ILE A N 1
ATOM 687 C CA . ILE A 1 88 ? 19.208 0.032 -9.503 1.00 55.31 88 ILE A CA 1
ATOM 688 C C . ILE A 1 88 ? 20.683 -0.245 -9.879 1.00 55.31 88 ILE A C 1
ATOM 690 O O . ILE A 1 88 ? 21.161 0.253 -10.892 1.00 55.31 88 ILE A O 1
ATOM 694 N N . ILE A 1 89 ? 21.406 -1.061 -9.096 1.00 51.50 89 ILE A N 1
ATOM 695 C CA . ILE A 1 89 ? 22.862 -1.256 -9.232 1.00 51.50 89 ILE A CA 1
ATOM 696 C C . ILE A 1 89 ? 23.248 -2.624 -9.848 1.00 51.50 89 ILE A C 1
ATOM 698 O O . ILE A 1 89 ? 24.221 -2.647 -10.600 1.00 51.50 89 ILE A O 1
ATOM 702 N N . PRO A 1 90 ? 22.518 -3.739 -9.628 1.00 48.81 90 PRO A N 1
ATOM 703 C CA . PRO A 1 90 ? 22.734 -4.983 -10.374 1.00 48.81 90 PRO A CA 1
ATOM 704 C C . PRO A 1 90 ? 21.440 -5.489 -11.054 1.00 48.81 90 PRO A C 1
ATOM 706 O O . PRO A 1 90 ? 20.465 -5.838 -10.396 1.00 48.81 90 PRO A O 1
ATOM 709 N N . ASP A 1 91 ? 21.443 -5.525 -12.386 1.00 54.09 91 ASP A N 1
ATOM 710 C CA . ASP A 1 91 ? 20.566 -6.306 -13.284 1.00 54.09 91 ASP A CA 1
ATOM 711 C C . ASP A 1 91 ? 19.039 -6.056 -13.314 1.00 54.09 91 ASP A C 1
ATOM 713 O O . ASP A 1 91 ? 18.351 -6.638 -14.149 1.00 54.09 91 ASP A O 1
ATOM 717 N N . GLY A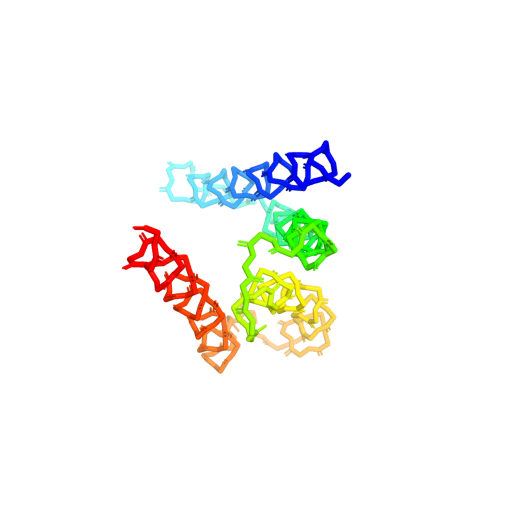 1 92 ? 18.482 -5.135 -12.520 1.00 58.78 92 GLY A N 1
ATOM 718 C CA . GLY A 1 92 ? 17.158 -4.534 -12.779 1.00 58.78 92 GLY A CA 1
ATOM 719 C C . GLY A 1 92 ? 15.919 -5.438 -12.624 1.00 58.78 92 GLY A C 1
ATOM 720 O O . GLY A 1 92 ? 14.795 -4.965 -12.810 1.00 58.78 92 GLY A O 1
ATOM 721 N N . GLU A 1 93 ? 16.069 -6.710 -12.251 1.00 62.09 93 GLU A N 1
ATOM 722 C CA . GLU A 1 93 ? 14.935 -7.614 -12.024 1.00 62.09 93 GLU A CA 1
ATOM 723 C C . GLU A 1 93 ? 14.309 -7.420 -10.629 1.00 62.09 93 GLU A C 1
ATOM 725 O O . GLU A 1 93 ? 15.023 -7.378 -9.627 1.00 62.09 93 GLU A O 1
ATOM 730 N N . PRO A 1 94 ? 12.972 -7.332 -10.494 1.00 65.31 94 PRO A N 1
ATOM 731 C CA . PRO A 1 94 ? 12.335 -7.188 -9.189 1.00 65.31 94 PRO A CA 1
ATOM 732 C C . PRO A 1 94 ? 12.548 -8.434 -8.318 1.00 65.31 94 PRO A C 1
ATOM 734 O O . PRO A 1 94 ? 12.210 -9.547 -8.715 1.00 65.31 94 PRO A O 1
ATOM 737 N N . SER A 1 95 ? 13.039 -8.241 -7.086 1.00 73.94 95 SER A N 1
ATOM 738 C CA . SER A 1 95 ? 13.225 -9.332 -6.119 1.00 73.94 95 SER A CA 1
ATOM 739 C C . SER A 1 95 ? 11.969 -10.205 -5.981 1.00 73.94 95 SER A C 1
ATOM 741 O O . SER A 1 95 ? 10.922 -9.693 -5.558 1.00 73.94 95 SER A O 1
ATOM 743 N N . PRO A 1 96 ? 12.068 -11.532 -6.178 1.00 78.12 96 PRO A N 1
ATOM 744 C CA . PRO A 1 96 ? 10.973 -12.453 -5.879 1.00 78.12 96 PRO A CA 1
ATOM 745 C C . PRO A 1 96 ? 10.495 -12.350 -4.425 1.00 78.12 96 PRO A C 1
ATOM 747 O O . PRO A 1 96 ? 9.307 -12.481 -4.140 1.00 78.12 96 PRO A O 1
ATOM 750 N N . ILE A 1 97 ? 11.411 -12.049 -3.498 1.00 80.31 97 ILE A N 1
ATOM 751 C CA . ILE A 1 97 ? 11.102 -11.877 -2.074 1.00 80.31 97 ILE A CA 1
ATOM 752 C C . ILE A 1 97 ? 10.231 -10.631 -1.857 1.00 80.31 97 ILE A C 1
ATOM 754 O O . ILE A 1 97 ? 9.223 -10.703 -1.154 1.00 80.31 97 ILE A O 1
ATOM 758 N N . LEU A 1 98 ? 10.573 -9.498 -2.484 1.00 79.81 98 LEU A N 1
ATOM 759 C CA . LEU A 1 98 ? 9.776 -8.266 -2.386 1.00 79.81 98 LEU A CA 1
ATOM 760 C C . LEU A 1 98 ? 8.388 -8.450 -3.012 1.00 79.81 98 LEU A C 1
ATOM 762 O O . LEU A 1 98 ? 7.392 -8.049 -2.412 1.00 79.81 98 LEU A O 1
ATOM 766 N N . LEU A 1 99 ? 8.304 -9.133 -4.158 1.00 80.69 99 LEU A N 1
ATOM 767 C CA . LEU A 1 99 ? 7.029 -9.509 -4.780 1.00 80.69 99 LEU A CA 1
ATOM 768 C C . LEU A 1 99 ? 6.187 -10.426 -3.874 1.00 80.69 99 LEU A C 1
ATOM 770 O O . LEU A 1 99 ? 4.961 -10.291 -3.809 1.00 80.69 99 LEU A O 1
ATOM 774 N N . GLY A 1 100 ? 6.830 -11.321 -3.123 1.00 85.44 100 GLY A N 1
ATOM 775 C CA . GLY A 1 100 ? 6.181 -12.126 -2.090 1.00 85.44 100 GLY A CA 1
ATOM 776 C C . GLY A 1 100 ? 5.565 -11.262 -0.986 1.00 85.44 100 GLY A C 1
ATOM 777 O O . GLY A 1 100 ? 4.376 -11.395 -0.691 1.00 85.44 100 GLY A O 1
ATOM 778 N N . PHE A 1 101 ? 6.329 -10.321 -0.421 1.00 87.38 101 PHE A N 1
ATOM 779 C CA . PHE A 1 101 ? 5.826 -9.398 0.605 1.00 87.38 101 PHE A CA 1
ATOM 780 C C . PHE A 1 101 ? 4.683 -8.513 0.102 1.00 87.38 101 PHE A C 1
ATOM 782 O O . PHE A 1 101 ? 3.701 -8.319 0.823 1.00 87.38 101 PHE A O 1
ATOM 789 N N . TRP A 1 102 ? 4.773 -8.031 -1.139 1.00 87.94 102 TRP A N 1
ATOM 790 C CA . TRP A 1 102 ? 3.685 -7.318 -1.805 1.00 87.94 102 TRP A CA 1
ATOM 791 C C . TRP A 1 102 ? 2.409 -8.160 -1.821 1.00 87.94 102 TRP A C 1
ATOM 793 O O . TRP A 1 102 ? 1.360 -7.715 -1.352 1.00 87.94 102 TRP A O 1
ATOM 803 N N . SER A 1 103 ? 2.512 -9.405 -2.293 1.00 87.19 103 SER A N 1
ATOM 804 C CA . SER A 1 103 ? 1.380 -10.328 -2.408 1.00 87.19 103 SER A CA 1
ATOM 805 C C . SER A 1 103 ? 0.724 -10.578 -1.049 1.00 87.19 103 SER A C 1
ATOM 807 O O . SER A 1 103 ? -0.497 -10.500 -0.917 1.00 87.19 103 SER A O 1
ATOM 809 N N . VAL A 1 104 ? 1.533 -10.800 -0.009 1.00 91.81 104 VAL A N 1
ATOM 810 C CA . VAL A 1 104 ? 1.054 -10.986 1.368 1.00 91.81 104 VAL A CA 1
ATOM 811 C C . VAL A 1 104 ? 0.309 -9.747 1.870 1.00 91.81 104 VAL A C 1
ATOM 813 O O . VAL A 1 104 ? -0.773 -9.885 2.440 1.00 91.81 104 VAL A O 1
ATOM 816 N N . ALA A 1 105 ? 0.831 -8.540 1.633 1.00 90.81 105 ALA A N 1
ATOM 817 C CA . ALA A 1 105 ? 0.178 -7.302 2.060 1.00 90.81 105 ALA A CA 1
ATOM 818 C C . ALA A 1 105 ? -1.220 -7.141 1.432 1.00 90.81 105 ALA A C 1
ATOM 820 O O . ALA A 1 105 ? -2.181 -6.811 2.134 1.00 90.81 105 ALA A O 1
ATOM 821 N N . TRP A 1 106 ? -1.363 -7.442 0.137 1.00 90.44 106 TRP A N 1
ATOM 822 C CA . TRP A 1 106 ? -2.654 -7.383 -0.555 1.00 90.44 106 TRP A CA 1
ATOM 823 C C . TRP A 1 106 ? -3.629 -8.465 -0.098 1.00 90.44 106 TRP A C 1
ATOM 825 O O . TRP A 1 106 ? -4.802 -8.162 0.127 1.00 90.44 106 TRP A O 1
ATOM 835 N N . ILE A 1 107 ? -3.159 -9.697 0.109 1.00 93.44 107 ILE A N 1
ATOM 836 C CA . ILE A 1 107 ? -3.988 -10.790 0.639 1.00 93.44 107 ILE A CA 1
ATOM 837 C C . ILE A 1 107 ? -4.509 -10.436 2.034 1.00 93.44 107 ILE A C 1
ATOM 839 O O . ILE A 1 107 ? -5.706 -10.570 2.297 1.00 93.44 107 ILE A O 1
ATOM 843 N N . LEU A 1 108 ? -3.644 -9.928 2.919 1.00 92.25 108 LEU A N 1
ATOM 844 C CA . LEU A 1 108 ? -4.039 -9.492 4.261 1.00 92.25 108 LEU A CA 1
ATOM 845 C C . LEU A 1 108 ? -5.088 -8.384 4.209 1.00 92.25 108 LEU A C 1
ATOM 847 O O . LEU A 1 108 ? -6.030 -8.397 5.003 1.00 92.25 108 LEU A O 1
ATOM 851 N N . MET A 1 109 ? -4.962 -7.446 3.269 1.00 92.00 109 MET A N 1
ATOM 852 C CA . MET A 1 109 ? -5.960 -6.401 3.082 1.00 92.00 109 MET A CA 1
ATOM 853 C C . MET A 1 109 ? -7.293 -6.947 2.569 1.00 92.00 109 MET A C 1
ATOM 855 O O . MET A 1 109 ? -8.335 -6.611 3.133 1.00 92.00 109 MET A O 1
ATOM 859 N N . GLY A 1 110 ? -7.277 -7.818 1.560 1.00 91.19 110 GLY A N 1
ATOM 860 C CA . GLY A 1 110 ? -8.482 -8.478 1.055 1.00 91.19 110 GLY A CA 1
ATOM 861 C C . GLY A 1 110 ? -9.200 -9.261 2.156 1.00 91.19 110 GLY A C 1
ATOM 862 O O . GLY A 1 110 ? -10.402 -9.092 2.364 1.00 91.19 110 GLY A O 1
ATOM 863 N N . TYR A 1 111 ? -8.447 -10.030 2.946 1.00 92.12 111 TYR A N 1
ATOM 864 C CA . TYR A 1 111 ? -8.980 -10.750 4.098 1.00 92.12 111 TYR A CA 1
ATOM 865 C C . TYR A 1 111 ? -9.532 -9.805 5.172 1.00 92.12 111 TYR A C 1
ATOM 867 O O . TYR A 1 111 ? -10.599 -10.060 5.734 1.00 92.12 111 TYR A O 1
ATOM 875 N N . ALA A 1 112 ? -8.846 -8.699 5.469 1.00 91.00 112 ALA A N 1
ATOM 876 C CA . ALA A 1 112 ? -9.314 -7.706 6.432 1.00 91.00 112 ALA A CA 1
ATOM 877 C C . ALA A 1 112 ? -10.641 -7.067 5.997 1.00 91.00 112 ALA A C 1
ATOM 879 O O . ALA A 1 112 ? -11.529 -6.899 6.834 1.00 91.00 112 ALA A O 1
ATOM 880 N N . ILE A 1 113 ? -10.807 -6.763 4.707 1.00 89.69 113 ILE A N 1
ATOM 881 C CA . ILE A 1 113 ? -12.056 -6.241 4.136 1.00 89.69 113 ILE A CA 1
ATOM 882 C C . ILE A 1 113 ? -13.165 -7.292 4.235 1.00 89.69 113 ILE A C 1
ATOM 884 O O . ILE A 1 113 ? -14.194 -7.034 4.858 1.00 89.69 113 ILE A O 1
ATOM 888 N N . TRP A 1 114 ? -12.935 -8.492 3.699 1.00 91.19 114 TRP A N 1
ATOM 889 C CA . TRP A 1 114 ? -13.919 -9.577 3.692 1.00 91.19 114 TRP A CA 1
ATOM 890 C C . TRP A 1 114 ? -14.379 -9.961 5.104 1.00 91.19 114 TRP A C 1
ATOM 892 O O . TRP A 1 114 ? -15.574 -10.056 5.386 1.00 91.19 114 TRP A O 1
ATOM 902 N N . SER A 1 115 ? -13.435 -10.117 6.034 1.00 88.56 115 SER A N 1
ATOM 903 C CA . SER A 1 115 ? -13.738 -10.483 7.421 1.00 88.56 115 SER A CA 1
ATOM 904 C C . SER A 1 115 ? -14.368 -9.351 8.242 1.00 88.56 115 SER A C 1
ATOM 906 O O . SER A 1 115 ? -14.934 -9.617 9.303 1.00 88.56 115 SER A O 1
ATOM 908 N N . SER A 1 116 ? -14.267 -8.097 7.787 1.00 85.81 116 SER A N 1
ATOM 909 C CA . SER A 1 116 ? -14.985 -6.966 8.391 1.00 85.81 116 SER A CA 1
ATOM 910 C C . SER A 1 116 ? -16.410 -6.858 7.851 1.00 85.81 116 SER A C 1
ATOM 912 O O . SER A 1 116 ? -17.318 -6.581 8.625 1.00 85.81 116 SER A O 1
ATOM 914 N N . ALA A 1 117 ? -16.612 -7.123 6.557 1.00 84.12 117 ALA A N 1
ATOM 915 C CA . ALA A 1 117 ? -17.926 -7.100 5.913 1.00 84.12 117 ALA A CA 1
ATOM 916 C C . ALA A 1 117 ? -18.818 -8.292 6.304 1.00 84.12 117 ALA A C 1
ATOM 918 O O . ALA A 1 117 ? -20.028 -8.165 6.354 1.00 84.12 117 ALA A O 1
ATOM 919 N N . SER A 1 118 ? -18.235 -9.451 6.612 1.00 81.44 118 SER A N 1
ATOM 920 C CA . SER A 1 118 ? -18.981 -10.643 7.057 1.00 81.44 118 SER A CA 1
ATOM 921 C C . SER A 1 118 ? -19.405 -10.611 8.532 1.00 81.44 118 SER A C 1
ATOM 923 O O . SER A 1 118 ? -20.088 -11.522 8.991 1.00 81.44 118 SER A O 1
ATOM 925 N N . ARG A 1 119 ? -18.977 -9.597 9.295 1.00 64.94 119 ARG A N 1
ATOM 926 C CA . ARG A 1 119 ? -19.317 -9.415 10.719 1.00 64.94 119 ARG A CA 1
ATOM 927 C C . ARG A 1 119 ? -20.298 -8.261 10.973 1.00 64.94 119 ARG A C 1
ATOM 929 O O . ARG A 1 119 ? -20.495 -7.922 12.139 1.00 64.94 119 ARG A O 1
ATOM 936 N N . SER A 1 120 ? -20.846 -7.649 9.919 1.00 52.44 120 SER A N 1
ATOM 937 C CA . SER A 1 120 ? -21.892 -6.616 9.997 1.00 52.44 120 SER A CA 1
ATOM 938 C C . SER A 1 120 ? -23.286 -7.217 10.015 1.00 52.44 120 SER A C 1
ATOM 940 O O . SER A 1 120 ? -23.506 -8.124 9.181 1.00 52.44 120 SER A O 1
#

Secondary structure (DSSP, 8-state):
-HHHHHHHHHHHHHHHHHHHHHHHIIIIIS---TTHHHHHHHHHHHHHHHHHHHHHHHT-S-TTGGGHHHHHHHHHHHHHHHHHHHTTTTT-PPPHHHHHHHHHHHHHHHHHHHHHHTT-

Radius of gyration: 15.6 Å; chains: 1; bounding box: 45×26×44 Å

pLDDT: mean 85.46, std 10.79, range [48.81, 97.44]

Foldseek 3Di:
DVVLLVVLVVLLVVLVVLVVVQVCCCPPVVDGPPVSNLSSLLSNLSSLCSNLVVLLVVVLADDCLSCLSVQLSVLSVVVNVVCVVPAVPPDNDDDPVSVVSNVVSVVSNVCSVVVSVVVD